Protein AF-A0A200Q5Q4-F1 (afdb_monomer_lite)

Secondary structure (DSSP, 8-state):
-------PPEE-SSEEEEEEEGGGB-TTS--EEEEETTTTEEEEEEEBTT-S-EEEEEEEPPTTB-SSSPPEEEEETTEEEEEEEBP------------

pLDDT: mean 81.02, std 17.27, range [35.97, 95.94]

Radius of gyration: 17.2 Å; chains: 1; bounding box: 57×31×46 Å

Structure (mmCIF, N/CA/C/O backbone):
data_AF-A0A200Q5Q4-F1
#
_entry.id   AF-A0A200Q5Q4-F1
#
loop_
_atom_site.group_PDB
_atom_site.id
_atom_site.type_symbol
_atom_site.label_atom_id
_atom_site.label_alt_id
_atom_site.label_comp_id
_atom_site.label_asym_id
_atom_site.label_entity_id
_atom_site.label_seq_id
_atom_site.pdbx_PDB_ins_code
_atom_site.Cartn_x
_atom_site.Cartn_y
_atom_site.Cartn_z
_atom_site.occupancy
_atom_site.B_iso_or_equiv
_atom_site.auth_seq_id
_atom_site.auth_comp_id
_atom_site.auth_asym_id
_atom_site.auth_atom_id
_atom_site.pdbx_PDB_model_num
ATOM 1 N N . MET A 1 1 ? 10.599 23.885 -9.512 1.00 36.50 1 MET A N 1
ATOM 2 C CA . MET A 1 1 ? 10.521 22.906 -8.407 1.00 36.50 1 MET A CA 1
ATOM 3 C C . MET A 1 1 ? 9.055 22.525 -8.286 1.00 36.50 1 MET A C 1
ATOM 5 O O . MET A 1 1 ? 8.258 23.398 -7.976 1.00 36.50 1 MET A O 1
ATOM 9 N N . ALA A 1 2 ? 8.665 21.319 -8.702 1.00 35.97 2 ALA A N 1
ATOM 10 C CA . ALA A 1 2 ? 7.259 20.916 -8.720 1.00 35.97 2 ALA A CA 1
ATOM 11 C C . ALA A 1 2 ? 6.897 20.294 -7.366 1.00 35.97 2 ALA A C 1
ATOM 13 O O . ALA A 1 2 ? 7.450 19.257 -7.003 1.00 35.97 2 ALA A O 1
ATOM 14 N N . ASN A 1 3 ? 5.997 20.945 -6.627 1.00 38.19 3 ASN A N 1
ATOM 15 C CA . ASN A 1 3 ? 5.376 20.378 -5.436 1.00 38.19 3 ASN A CA 1
ATOM 16 C C . ASN A 1 3 ? 4.586 19.134 -5.855 1.00 38.19 3 ASN A C 1
ATOM 18 O O . ASN A 1 3 ? 3.578 19.244 -6.551 1.00 38.19 3 ASN A O 1
ATOM 22 N N . GLN A 1 4 ? 5.050 17.954 -5.444 1.00 41.00 4 GLN A N 1
ATOM 23 C CA . GLN A 1 4 ? 4.233 16.748 -5.486 1.00 41.00 4 GLN A CA 1
ATOM 24 C C . GLN A 1 4 ? 3.138 16.910 -4.436 1.00 41.00 4 GLN A C 1
ATOM 26 O O . GLN A 1 4 ? 3.368 16.763 -3.240 1.00 41.00 4 GLN A O 1
ATOM 31 N N . GLN A 1 5 ? 1.957 17.300 -4.899 1.00 43.91 5 GLN A N 1
ATOM 32 C CA . GLN A 1 5 ? 0.755 17.341 -4.087 1.00 43.91 5 GLN A CA 1
ATOM 33 C C . GLN A 1 5 ? 0.449 15.900 -3.643 1.00 43.91 5 GLN A C 1
ATOM 35 O O . GLN A 1 5 ? 0.385 15.022 -4.509 1.00 43.91 5 GLN A O 1
ATOM 40 N N . PRO A 1 6 ? 0.325 15.613 -2.334 1.00 46.72 6 PRO A N 1
ATOM 41 C CA . PRO A 1 6 ? 0.036 14.262 -1.879 1.00 46.72 6 PRO A CA 1
ATOM 42 C C . PRO A 1 6 ? -1.312 13.838 -2.461 1.00 46.72 6 PRO A C 1
ATOM 44 O O . PRO A 1 6 ? -2.302 14.568 -2.353 1.00 46.72 6 PRO A O 1
ATOM 47 N N . SER A 1 7 ? -1.337 12.684 -3.129 1.00 54.78 7 SER A N 1
ATOM 48 C CA . SER A 1 7 ? -2.565 12.095 -3.647 1.00 54.78 7 SER A CA 1
ATOM 49 C C . SER A 1 7 ? -3.514 11.881 -2.473 1.00 54.78 7 SER A C 1
ATOM 51 O O . SER A 1 7 ? -3.255 11.081 -1.576 1.00 54.78 7 SER A O 1
ATOM 53 N N . THR A 1 8 ? -4.590 12.666 -2.443 1.00 54.47 8 THR A N 1
ATOM 54 C CA . THR A 1 8 ? -5.626 12.567 -1.417 1.00 54.47 8 THR A CA 1
ATOM 55 C C . THR A 1 8 ? -6.172 11.140 -1.452 1.00 54.47 8 THR A C 1
ATOM 57 O O . THR A 1 8 ? -6.551 10.686 -2.536 1.00 54.47 8 THR A O 1
ATOM 60 N N . PRO A 1 9 ? -6.186 10.401 -0.329 1.00 55.31 9 PRO A N 1
ATOM 61 C CA . PRO A 1 9 ? -6.711 9.044 -0.332 1.00 55.31 9 PRO A CA 1
ATOM 62 C C . PRO A 1 9 ? -8.165 9.075 -0.802 1.00 55.31 9 PRO A C 1
ATOM 64 O O . PRO A 1 9 ? -8.951 9.912 -0.357 1.00 55.31 9 PRO A O 1
ATOM 67 N N . LEU A 1 10 ? -8.547 8.171 -1.703 1.00 61.25 10 LEU A N 1
ATOM 68 C CA . LEU A 1 10 ? -9.954 8.010 -2.060 1.00 61.25 10 LEU A CA 1
ATOM 69 C C . LEU A 1 10 ? -10.653 7.361 -0.858 1.00 61.25 10 LEU A C 1
ATOM 71 O O . LEU A 1 10 ? -10.311 6.249 -0.445 1.00 61.25 10 LEU A O 1
ATOM 75 N N . HIS A 1 11 ? -11.605 8.077 -0.257 1.00 53.22 11 HIS A N 1
ATOM 76 C CA . HIS A 1 11 ? -12.383 7.579 0.876 1.00 53.22 11 HIS A CA 1
ATOM 77 C C . HIS A 1 11 ? -13.396 6.540 0.376 1.00 53.22 11 HIS A C 1
ATOM 79 O O . HIS A 1 11 ? -14.512 6.882 -0.013 1.00 53.22 11 HIS A O 1
ATOM 85 N N . GLY A 1 12 ? -13.036 5.259 0.433 1.00 60.50 12 GLY A N 1
ATOM 86 C CA . GLY A 1 12 ? -14.016 4.179 0.384 1.00 60.50 12 GLY A CA 1
ATOM 87 C C . GLY A 1 12 ? -14.886 4.202 1.644 1.00 60.50 12 GLY A C 1
ATOM 88 O O . GLY A 1 12 ? -14.464 4.685 2.701 1.00 60.50 12 GLY A O 1
ATOM 89 N N . THR A 1 13 ? -16.106 3.667 1.575 1.00 71.88 13 THR A N 1
ATOM 90 C CA . THR A 1 13 ? -17.027 3.634 2.729 1.00 71.88 13 THR A CA 1
ATOM 91 C C . THR A 1 13 ? -16.370 3.010 3.967 1.00 71.88 13 THR A C 1
ATOM 93 O O . THR A 1 13 ? -16.530 3.535 5.063 1.00 71.88 13 THR A O 1
ATOM 96 N N . ASN A 1 14 ? -15.535 1.978 3.779 1.00 85.25 14 ASN A N 1
ATOM 97 C CA . ASN A 1 14 ? -14.900 1.214 4.862 1.00 85.25 14 ASN A CA 1
ATOM 98 C C . ASN A 1 14 ? -13.364 1.128 4.758 1.00 85.25 14 ASN A C 1
ATOM 100 O O . ASN A 1 14 ? -12.739 0.384 5.515 1.00 85.25 14 ASN A O 1
ATOM 104 N N . SER A 1 15 ? -12.742 1.847 3.822 1.00 89.50 15 SER A N 1
ATOM 105 C CA . SER A 1 15 ? -11.294 1.793 3.596 1.00 89.50 15 SER A CA 1
ATOM 106 C C . SER A 1 15 ? -10.731 3.106 3.058 1.00 89.50 15 SER A C 1
ATOM 108 O O . SER A 1 15 ? -11.454 3.941 2.512 1.00 89.50 15 SER A O 1
ATOM 110 N N . TYR A 1 16 ? -9.429 3.277 3.236 1.00 91.56 16 TYR A N 1
ATOM 111 C CA . TYR A 1 16 ? -8.603 4.257 2.548 1.00 91.56 16 TYR A CA 1
ATOM 112 C C . TYR A 1 16 ? -7.897 3.570 1.387 1.00 91.56 16 TYR A C 1
ATOM 114 O O . TYR A 1 16 ? -7.300 2.508 1.576 1.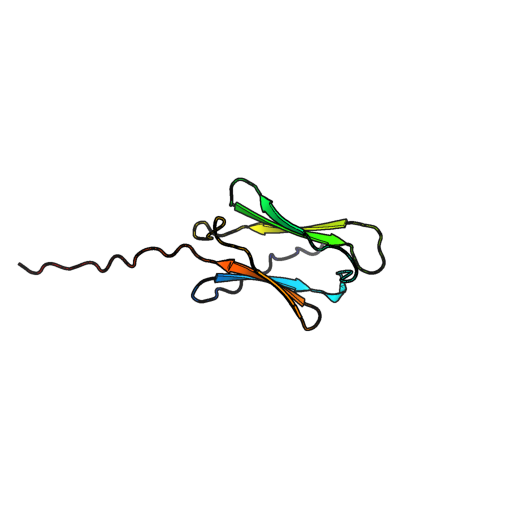00 91.56 16 TYR A O 1
ATOM 122 N N . VAL A 1 17 ? -7.988 4.164 0.197 1.00 92.31 17 VAL A N 1
ATOM 123 C CA . VAL A 1 17 ? -7.343 3.648 -1.012 1.00 92.31 17 VAL A CA 1
ATOM 124 C C . VAL A 1 17 ? -6.237 4.603 -1.445 1.00 92.31 17 VAL A C 1
ATOM 126 O O . VAL A 1 17 ? -6.477 5.798 -1.636 1.00 92.31 17 VAL A O 1
ATOM 129 N N . PHE A 1 18 ? -5.041 4.050 -1.617 1.00 91.94 18 PHE A N 1
ATOM 130 C CA . PHE A 1 18 ? -3.838 4.730 -2.080 1.00 91.94 18 PHE A CA 1
ATOM 131 C C . PHE A 1 18 ? -3.436 4.151 -3.431 1.00 91.94 18 PHE A C 1
ATOM 133 O O . PHE A 1 18 ? -3.454 2.933 -3.617 1.00 91.94 18 PHE A O 1
ATOM 140 N N . THR A 1 19 ? -3.064 5.014 -4.371 1.00 91.44 19 THR A N 1
ATOM 141 C CA . THR A 1 19 ? -2.638 4.595 -5.706 1.00 91.44 19 THR A CA 1
ATOM 142 C C . THR A 1 19 ? -1.224 5.065 -6.004 1.00 91.44 19 THR A C 1
ATOM 144 O O . THR A 1 19 ? -0.800 6.164 -5.632 1.00 91.44 19 THR A O 1
ATOM 147 N N . VAL A 1 20 ? -0.475 4.209 -6.691 1.00 90.06 20 VAL A N 1
ATOM 148 C CA . VAL A 1 20 ? 0.840 4.527 -7.240 1.00 90.06 20 VAL A CA 1
ATOM 149 C C . VAL A 1 20 ? 0.825 4.201 -8.725 1.00 90.06 20 VAL A C 1
ATOM 151 O O . VAL A 1 20 ? 0.512 3.080 -9.119 1.00 90.06 20 VAL A O 1
ATOM 154 N N . GLU A 1 21 ? 1.187 5.184 -9.549 1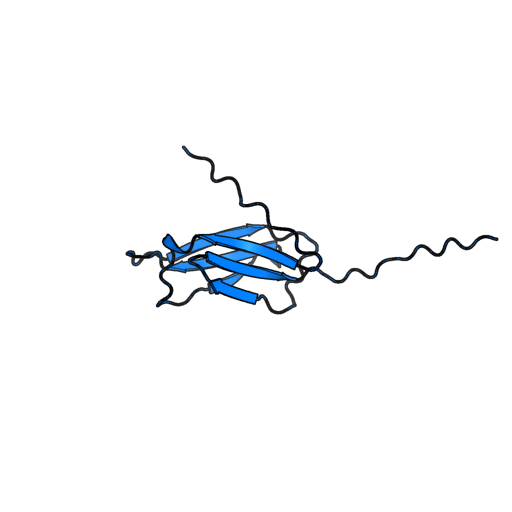.00 89.50 21 GLU A N 1
ATOM 155 C CA . GLU A 1 21 ? 1.315 4.994 -10.991 1.00 89.50 21 GLU A CA 1
ATOM 156 C C . GLU A 1 21 ? 2.359 3.909 -11.304 1.00 89.50 21 GLU A C 1
ATOM 158 O O . GLU A 1 21 ? 3.536 4.006 -10.944 1.00 89.50 21 GLU A O 1
ATOM 163 N N . GLY A 1 22 ? 1.910 2.864 -11.988 1.00 82.81 22 GLY A N 1
ATOM 164 C CA . GLY A 1 22 ? 2.661 1.647 -12.265 1.00 82.81 22 GLY A CA 1
ATOM 165 C C . GLY A 1 22 ? 3.625 1.738 -13.436 1.00 82.81 22 GLY A C 1
ATOM 166 O O . GLY A 1 22 ? 4.451 0.844 -13.574 1.00 82.81 22 GLY A O 1
ATOM 167 N N . SER A 1 23 ? 3.586 2.808 -14.238 1.00 82.44 23 SER A N 1
ATOM 168 C CA . SER A 1 23 ? 4.572 3.069 -15.305 1.00 82.44 23 SER A CA 1
ATOM 169 C C . SER A 1 23 ? 6.011 3.137 -14.772 1.00 82.44 23 SER A C 1
ATOM 171 O O . SER A 1 23 ? 6.971 2.858 -15.491 1.00 82.44 23 SER A O 1
ATOM 173 N N . SER A 1 24 ? 6.147 3.485 -13.491 1.00 79.44 24 SER A N 1
ATOM 174 C CA . SER A 1 24 ? 7.416 3.608 -12.781 1.00 79.44 24 SER A CA 1
ATOM 175 C C . SER A 1 24 ? 7.805 2.362 -11.986 1.00 79.44 24 SER A C 1
ATOM 177 O O . SER A 1 24 ? 8.888 2.371 -11.408 1.00 79.44 24 SER A O 1
ATOM 179 N N . ILE A 1 25 ? 6.959 1.331 -11.908 1.00 86.69 25 ILE A N 1
ATOM 180 C CA . ILE A 1 25 ? 7.161 0.163 -11.038 1.00 86.69 25 ILE A CA 1
ATOM 181 C C . ILE A 1 25 ? 7.647 -1.023 -11.876 1.00 86.69 25 ILE A C 1
ATOM 183 O O . ILE A 1 25 ? 7.016 -1.379 -12.870 1.00 86.69 25 ILE A O 1
ATOM 187 N N . ASP A 1 26 ? 8.742 -1.652 -11.456 1.00 88.06 26 ASP A N 1
ATOM 188 C CA . ASP A 1 26 ? 9.135 -2.967 -11.959 1.00 88.06 26 ASP A CA 1
ATOM 189 C C . ASP A 1 26 ? 8.345 -4.058 -11.222 1.00 88.06 26 ASP A C 1
ATOM 191 O O . ASP A 1 26 ? 8.620 -4.371 -10.066 1.00 88.06 26 ASP A O 1
ATOM 195 N N . VAL A 1 27 ? 7.327 -4.610 -11.884 1.00 84.69 27 VAL A N 1
ATOM 196 C CA . VAL A 1 27 ? 6.435 -5.634 -11.310 1.00 84.69 27 VAL A CA 1
ATOM 197 C C . VAL A 1 27 ? 6.996 -7.052 -11.381 1.00 84.69 27 VAL A C 1
ATOM 199 O O . VAL A 1 27 ? 6.358 -7.978 -10.885 1.00 84.69 27 VAL A O 1
ATOM 202 N N . SER A 1 28 ? 8.160 -7.243 -12.012 1.00 84.69 28 SER A N 1
ATOM 203 C CA . SER A 1 28 ? 8.862 -8.532 -11.975 1.00 84.69 28 SER A CA 1
ATOM 204 C C . SER A 1 28 ? 9.573 -8.774 -10.640 1.00 84.69 28 SER A C 1
ATOM 206 O O . SER A 1 28 ? 10.013 -9.886 -10.358 1.00 84.69 28 SER A O 1
ATOM 208 N N . GLU A 1 29 ? 9.643 -7.736 -9.810 1.00 88.56 29 GLU A N 1
ATOM 209 C CA . GLU A 1 29 ? 10.356 -7.699 -8.545 1.00 88.56 29 GLU A CA 1
ATOM 210 C C . GLU A 1 29 ? 9.391 -7.530 -7.369 1.00 88.56 29 GLU A C 1
ATOM 212 O O . GLU A 1 29 ? 8.198 -7.253 -7.519 1.00 88.56 29 GLU A O 1
ATOM 217 N N . TYR A 1 30 ? 9.927 -7.698 -6.164 1.00 87.62 30 TYR A N 1
ATOM 218 C CA . TYR A 1 30 ? 9.155 -7.554 -4.938 1.00 87.62 30 TYR A CA 1
ATOM 219 C C . TYR A 1 30 ? 8.655 -6.112 -4.730 1.00 87.62 30 TYR A C 1
ATOM 221 O O . TYR A 1 30 ? 9.415 -5.147 -4.838 1.00 87.62 30 TYR A O 1
ATOM 229 N N . ILE A 1 31 ? 7.378 -5.983 -4.357 1.00 92.44 31 ILE A N 1
ATOM 230 C CA . ILE A 1 31 ? 6.764 -4.738 -3.884 1.00 92.44 31 ILE A CA 1
ATOM 231 C C . ILE A 1 31 ? 6.533 -4.879 -2.379 1.00 92.44 31 ILE A C 1
ATOM 233 O O . ILE A 1 31 ? 5.782 -5.750 -1.940 1.00 92.44 31 ILE A O 1
ATOM 237 N N . GLY A 1 32 ? 7.167 -4.013 -1.594 1.00 93.19 32 GLY A N 1
ATOM 238 C CA . GLY A 1 32 ? 6.990 -3.937 -0.152 1.00 93.19 32 GLY A CA 1
ATOM 239 C C . GLY A 1 32 ? 5.854 -2.997 0.226 1.00 93.19 32 GLY A C 1
ATOM 240 O O . GLY A 1 32 ? 5.765 -1.876 -0.272 1.00 93.19 32 GLY A O 1
ATOM 241 N N . VAL A 1 33 ? 4.992 -3.449 1.133 1.00 94.31 33 VAL A N 1
ATOM 242 C CA . VAL A 1 33 ? 3.963 -2.618 1.762 1.00 94.31 33 VAL A CA 1
ATOM 243 C C . VAL A 1 33 ? 4.061 -2.813 3.267 1.00 94.31 33 VAL A C 1
ATOM 245 O O . VAL A 1 33 ? 3.913 -3.933 3.759 1.00 94.31 33 VAL A O 1
ATOM 248 N N . SER A 1 34 ? 4.327 -1.733 3.990 1.00 94.00 34 SER A N 1
ATOM 249 C CA . SER A 1 34 ? 4.531 -1.738 5.439 1.00 94.00 34 SER A CA 1
ATOM 250 C C . SER A 1 34 ? 3.848 -0.538 6.085 1.00 94.00 34 SER A C 1
ATOM 252 O O . SER A 1 34 ? 3.496 0.445 5.430 1.00 94.00 34 SER A O 1
ATOM 254 N N . VAL A 1 35 ? 3.642 -0.634 7.397 1.00 94.06 35 VAL A N 1
ATOM 255 C CA . VAL A 1 35 ? 3.185 0.487 8.214 1.00 94.06 35 VAL A CA 1
ATOM 256 C C . VAL A 1 35 ? 4.274 0.836 9.211 1.00 94.06 35 VAL A C 1
ATOM 258 O O . VAL A 1 35 ? 4.739 -0.022 9.958 1.00 94.06 35 VAL A O 1
ATOM 261 N N . GLU A 1 36 ? 4.658 2.103 9.217 1.00 92.00 36 GLU A N 1
ATOM 262 C CA . GLU A 1 36 ? 5.699 2.657 10.070 1.00 92.00 36 GLU A CA 1
ATOM 263 C C . GLU A 1 36 ? 5.121 3.629 11.109 1.00 92.00 36 GLU A C 1
ATOM 265 O O . GLU A 1 36 ? 3.909 3.878 11.184 1.00 92.00 36 GLU A O 1
ATOM 270 N N . ASP A 1 37 ? 6.012 4.180 11.937 1.00 89.31 37 ASP A N 1
ATOM 271 C CA . ASP A 1 37 ? 5.726 5.274 12.870 1.00 89.31 37 ASP A CA 1
ATOM 272 C C . ASP A 1 37 ? 4.562 4.979 13.833 1.00 89.31 37 ASP A C 1
ATOM 274 O O . ASP A 1 37 ? 3.760 5.852 14.180 1.00 89.31 37 ASP A O 1
ATOM 278 N N . GLY A 1 38 ? 4.462 3.718 14.267 1.00 84.06 38 GLY A N 1
ATOM 279 C CA . GLY A 1 38 ? 3.438 3.259 15.206 1.00 84.06 38 GLY A CA 1
ATOM 280 C C . GLY A 1 38 ? 2.024 3.279 14.626 1.00 84.06 38 GLY A C 1
ATOM 281 O O . GLY A 1 38 ? 1.080 3.567 15.358 1.00 84.06 38 GLY A O 1
ATOM 282 N N . GLY A 1 39 ? 1.873 3.025 13.323 1.00 86.00 39 GLY A N 1
ATOM 283 C CA . GLY A 1 39 ? 0.560 2.955 12.676 1.00 86.00 39 GLY A CA 1
ATOM 284 C C . GLY A 1 39 ? 0.187 4.187 11.850 1.00 86.00 39 GLY A C 1
ATOM 285 O O . GLY A 1 39 ? -0.940 4.287 11.373 1.00 86.00 39 GLY A O 1
ATOM 286 N N . LYS A 1 40 ? 1.097 5.155 11.710 1.00 90.50 40 LYS A N 1
ATOM 287 C CA . LYS A 1 40 ? 0.777 6.487 11.171 1.00 90.50 40 LYS A CA 1
ATOM 288 C C . LYS A 1 40 ? 1.179 6.681 9.723 1.00 90.50 40 LYS A C 1
ATOM 290 O O . LYS A 1 40 ? 0.666 7.594 9.081 1.00 90.50 40 LYS A O 1
ATOM 295 N N . VAL A 1 41 ? 2.093 5.866 9.211 1.00 94.88 41 VAL A N 1
ATOM 296 C CA . VAL A 1 41 ? 2.618 6.033 7.857 1.00 94.88 41 VAL A CA 1
ATOM 297 C C . VAL A 1 41 ? 2.520 4.717 7.114 1.00 94.88 41 VAL A C 1
ATOM 299 O O . VAL A 1 41 ? 3.058 3.712 7.561 1.00 94.88 41 VAL A O 1
ATOM 302 N N . LEU A 1 42 ? 1.843 4.729 5.971 1.00 95.38 42 LEU A N 1
ATOM 303 C CA . LEU A 1 42 ? 1.910 3.654 4.992 1.00 95.38 42 LEU A CA 1
ATOM 304 C C . LEU A 1 42 ? 3.134 3.892 4.113 1.00 95.38 42 LEU A C 1
ATOM 306 O O . LEU A 1 42 ? 3.213 4.916 3.428 1.00 95.38 42 LEU A O 1
ATOM 310 N N . GLU A 1 43 ? 4.064 2.946 4.105 1.00 95.94 43 GLU A N 1
ATOM 311 C CA . GLU A 1 43 ? 5.183 2.939 3.174 1.00 95.94 43 GLU A CA 1
ATOM 312 C C . GLU A 1 43 ? 4.947 1.892 2.080 1.00 95.94 43 GLU A C 1
ATOM 314 O O . GLU A 1 43 ? 4.599 0.739 2.339 1.00 95.94 43 GLU A O 1
ATOM 319 N N . ILE A 1 44 ? 5.134 2.319 0.834 1.00 94.94 44 ILE A N 1
ATOM 320 C CA . ILE A 1 44 ? 5.117 1.466 -0.349 1.00 94.94 44 ILE A CA 1
ATOM 321 C C . ILE A 1 44 ? 6.500 1.549 -0.987 1.00 94.94 44 ILE A C 1
ATOM 323 O O . ILE A 1 44 ? 6.862 2.593 -1.538 1.00 94.94 44 ILE A O 1
ATOM 327 N N . SER A 1 45 ? 7.258 0.460 -0.927 1.00 94.19 45 SER A N 1
ATOM 328 C CA . SER A 1 45 ? 8.602 0.352 -1.488 1.00 94.19 45 SER A CA 1
ATOM 329 C C . SER A 1 45 ? 8.610 -0.544 -2.721 1.00 94.19 45 SER A C 1
ATOM 331 O O . SER A 1 45 ? 8.007 -1.615 -2.755 1.00 94.19 45 SER A O 1
ATOM 333 N N . TYR A 1 46 ? 9.270 -0.092 -3.779 1.00 93.38 46 TYR A N 1
ATOM 334 C CA . TYR A 1 46 ? 9.351 -0.835 -5.031 1.00 93.38 46 TYR A CA 1
ATOM 335 C C . TYR A 1 46 ? 10.603 -0.458 -5.811 1.00 93.38 46 TYR A C 1
ATOM 337 O O . TYR A 1 46 ? 11.178 0.624 -5.648 1.00 93.38 46 TYR A O 1
ATOM 345 N N . ARG A 1 47 ? 11.010 -1.345 -6.713 1.00 92.62 47 ARG A N 1
ATOM 346 C CA . ARG A 1 47 ? 12.076 -1.059 -7.664 1.00 92.62 47 ARG A CA 1
ATOM 347 C C . ARG A 1 47 ? 11.535 -0.251 -8.840 1.00 92.62 47 ARG A C 1
ATOM 349 O O . ARG A 1 47 ? 10.470 -0.553 -9.383 1.00 92.62 47 ARG A O 1
ATOM 356 N N . ARG A 1 48 ? 12.259 0.796 -9.243 1.00 88.94 48 ARG A N 1
ATOM 357 C CA . ARG A 1 48 ? 11.854 1.611 -10.393 1.00 88.94 48 ARG A CA 1
ATOM 358 C C . ARG A 1 48 ? 12.108 0.861 -11.705 1.00 88.94 48 ARG A C 1
ATOM 360 O O . ARG A 1 48 ? 13.208 0.364 -11.926 1.00 88.94 48 ARG A O 1
ATOM 367 N N . HIS A 1 49 ? 11.129 0.869 -12.608 1.00 83.94 49 HIS A N 1
ATOM 368 C CA . HIS A 1 49 ? 11.271 0.309 -13.955 1.00 83.94 49 HIS A CA 1
ATOM 369 C C . HIS A 1 49 ? 12.470 0.941 -14.691 1.00 83.94 49 HIS A C 1
ATOM 371 O O . HIS A 1 49 ? 12.649 2.162 -14.667 1.00 83.94 49 HIS A O 1
ATOM 377 N N . ASN A 1 50 ? 13.309 0.112 -15.324 1.00 85.12 50 ASN A N 1
ATOM 378 C CA . ASN A 1 50 ? 14.582 0.501 -15.956 1.00 85.12 50 ASN A CA 1
ATOM 379 C C . ASN A 1 50 ? 15.643 1.085 -15.002 1.00 85.12 50 ASN A C 1
ATOM 381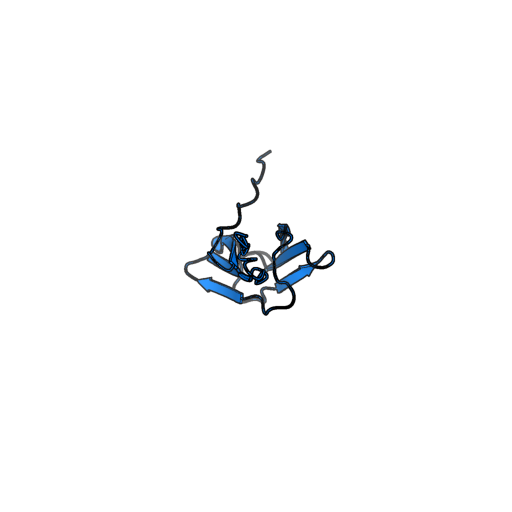 O O . ASN A 1 50 ? 16.559 1.786 -15.434 1.00 85.12 50 ASN A O 1
ATOM 385 N N . SER A 1 51 ? 15.547 0.804 -13.702 1.00 84.69 51 SER A N 1
ATOM 386 C CA . SER A 1 51 ? 16.556 1.190 -12.718 1.00 84.69 51 SER A CA 1
ATOM 387 C C . SER A 1 51 ? 16.821 0.060 -11.725 1.00 84.69 51 SER A C 1
ATOM 389 O O . SER A 1 51 ? 15.978 -0.795 -11.469 1.00 84.69 51 SER A O 1
ATOM 391 N N . TYR A 1 52 ? 18.012 0.054 -11.136 1.00 84.81 52 TYR A N 1
ATOM 392 C CA . TYR A 1 52 ? 18.330 -0.785 -9.975 1.00 84.81 52 TYR A CA 1
ATOM 393 C C . TYR A 1 52 ? 18.001 -0.077 -8.649 1.00 84.81 52 TYR A C 1
ATOM 395 O O . TYR A 1 52 ? 18.210 -0.641 -7.580 1.00 84.81 52 TYR A O 1
ATOM 403 N N . ALA A 1 53 ? 17.498 1.162 -8.703 1.00 89.25 53 ALA A N 1
ATOM 404 C CA . ALA A 1 53 ? 17.164 1.936 -7.519 1.00 89.25 53 ALA A CA 1
ATOM 405 C C . ALA A 1 53 ? 15.820 1.505 -6.912 1.00 89.25 53 ALA A C 1
ATOM 407 O O . ALA A 1 53 ? 14.800 1.419 -7.606 1.00 89.25 53 ALA A O 1
ATOM 408 N N . TRP A 1 54 ? 15.833 1.312 -5.595 1.00 91.75 54 TRP A N 1
ATOM 409 C CA . TRP A 1 54 ? 14.637 1.200 -4.770 1.00 91.75 54 TRP A CA 1
ATOM 410 C C . TRP A 1 54 ? 14.084 2.589 -4.461 1.00 91.75 54 TRP A C 1
ATOM 412 O O . TRP A 1 54 ? 14.838 3.527 -4.194 1.00 91.75 54 TRP A O 1
ATOM 422 N N . VAL A 1 55 ? 12.763 2.719 -4.516 1.00 91.81 55 VAL A N 1
ATOM 423 C CA . VAL A 1 55 ? 12.041 3.952 -4.214 1.00 91.81 55 VAL A CA 1
ATOM 424 C C . VAL A 1 55 ? 10.950 3.633 -3.205 1.00 91.81 55 VAL A C 1
ATOM 426 O O . VAL A 1 55 ? 10.229 2.651 -3.366 1.00 91.81 55 VAL A O 1
ATOM 429 N N . SER A 1 56 ? 10.806 4.499 -2.207 1.00 92.69 56 SER A N 1
ATOM 430 C CA . SER A 1 56 ? 9.709 4.450 -1.245 1.00 92.69 56 SER A CA 1
ATOM 431 C C . SER A 1 56 ? 8.760 5.622 -1.455 1.00 92.69 56 SER A C 1
ATOM 433 O O . SER A 1 56 ? 9.187 6.770 -1.606 1.00 92.69 56 SER A O 1
ATOM 435 N N . LYS A 1 57 ? 7.459 5.340 -1.424 1.00 92.81 57 LYS A N 1
ATOM 436 C CA . LYS A 1 57 ? 6.401 6.341 -1.280 1.00 92.81 57 LYS A CA 1
ATOM 437 C C . LYS A 1 57 ? 5.780 6.211 0.101 1.00 92.81 57 LYS A C 1
ATOM 439 O O . LYS A 1 57 ? 5.383 5.120 0.493 1.00 92.81 57 LYS A O 1
ATOM 444 N N . ARG A 1 58 ? 5.689 7.332 0.814 1.00 95.06 58 ARG A N 1
ATOM 445 C CA . ARG A 1 58 ? 5.117 7.414 2.162 1.00 95.06 58 ARG A CA 1
ATOM 446 C C . ARG A 1 58 ? 3.797 8.175 2.106 1.00 95.06 58 ARG A C 1
ATOM 448 O O . ARG A 1 58 ? 3.727 9.227 1.471 1.00 95.06 58 ARG A O 1
ATOM 455 N N . PHE A 1 59 ? 2.782 7.653 2.781 1.00 93.81 59 PHE A N 1
ATOM 456 C CA . PHE A 1 59 ? 1.464 8.268 2.905 1.00 93.81 59 PHE A CA 1
ATOM 457 C C . PHE A 1 59 ? 1.074 8.335 4.373 1.00 93.81 59 PHE A C 1
ATOM 459 O O . PHE A 1 59 ? 1.201 7.347 5.093 1.00 93.81 59 PHE A O 1
ATOM 466 N N . GLU A 1 60 ? 0.570 9.482 4.814 1.00 94.06 60 GLU A N 1
ATOM 467 C CA . GLU A 1 60 ? -0.002 9.592 6.152 1.00 94.06 60 GLU A CA 1
ATOM 468 C C . GLU A 1 60 ? -1.308 8.796 6.219 1.00 94.06 60 GLU A C 1
ATOM 470 O O . GLU A 1 60 ? -2.209 8.955 5.388 1.00 94.06 60 GLU A O 1
ATOM 475 N N . LEU A 1 61 ? -1.395 7.921 7.215 1.00 91.94 61 LEU A N 1
ATOM 476 C CA . LEU A 1 61 ? -2.605 7.191 7.533 1.00 91.94 61 LEU A CA 1
ATOM 477 C C . LEU A 1 61 ? -3.486 8.043 8.452 1.00 91.94 61 LEU A C 1
ATOM 479 O O . LEU A 1 61 ? -3.012 8.564 9.466 1.00 91.94 61 LEU A O 1
ATOM 483 N N . PRO A 1 62 ? -4.786 8.165 8.144 1.00 90.44 62 PRO A N 1
ATOM 484 C CA . PRO A 1 62 ? -5.737 8.780 9.057 1.00 90.44 62 PRO A CA 1
ATOM 485 C C . PRO A 1 62 ? -5.788 8.042 10.399 1.00 90.44 62 PRO A C 1
ATOM 487 O O . PRO A 1 62 ? -5.582 6.833 10.465 1.00 90.44 62 PRO A O 1
ATOM 490 N N . GLN A 1 63 ? -6.126 8.759 11.474 1.00 89.25 63 GLN A N 1
ATOM 491 C CA . GLN A 1 63 ? -6.150 8.202 12.837 1.00 89.25 63 GLN A CA 1
ATOM 492 C C . GLN A 1 63 ? -7.121 7.028 13.024 1.00 89.25 63 GLN A C 1
ATOM 494 O O . GLN A 1 63 ? -7.007 6.279 13.988 1.00 89.25 63 GLN A O 1
ATOM 499 N N . ASP A 1 64 ? -8.116 6.894 12.150 1.00 90.88 64 ASP A N 1
ATOM 500 C CA . ASP A 1 64 ? -9.072 5.792 12.154 1.00 90.88 64 ASP A CA 1
ATOM 501 C C . ASP A 1 64 ? -8.724 4.692 11.139 1.00 90.88 64 ASP A C 1
ATOM 503 O O . ASP A 1 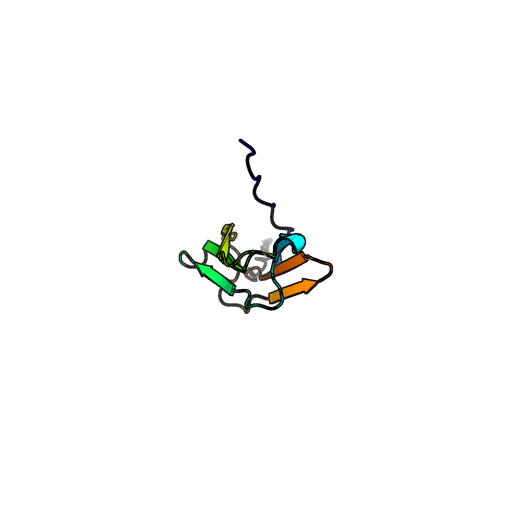64 ? -9.570 3.845 10.858 1.00 90.88 64 ASP A O 1
ATOM 507 N N . ALA A 1 65 ? -7.511 4.671 10.583 1.00 90.81 65 ALA A N 1
ATOM 508 C CA . ALA A 1 65 ? -7.011 3.530 9.828 1.00 90.81 65 ALA A CA 1
ATOM 509 C C . ALA A 1 65 ? -6.775 2.332 10.766 1.00 90.81 65 ALA A C 1
ATOM 511 O O . ALA A 1 65 ? -6.215 2.459 11.850 1.00 90.81 65 ALA A O 1
ATOM 512 N N . ASN A 1 66 ? -7.216 1.151 10.343 1.00 92.56 66 ASN A N 1
ATOM 513 C CA . ASN A 1 66 ? -7.020 -0.101 11.058 1.00 92.56 66 ASN A CA 1
ATOM 514 C C . ASN A 1 66 ? -5.754 -0.790 10.540 1.00 92.56 66 ASN A C 1
ATOM 516 O O . ASN A 1 66 ? -5.795 -1.473 9.514 1.00 92.56 66 ASN A O 1
ATOM 520 N N . THR A 1 67 ? -4.647 -0.598 11.253 1.00 90.94 67 THR A N 1
ATOM 521 C CA . THR A 1 67 ? -3.330 -1.162 10.919 1.00 90.94 67 THR A CA 1
ATOM 522 C C . THR A 1 67 ? -3.129 -2.585 11.434 1.00 90.94 67 THR A C 1
ATOM 524 O O . THR A 1 67 ? -2.186 -3.246 11.016 1.00 90.94 67 THR A O 1
ATOM 527 N N . ASP A 1 68 ? -4.022 -3.067 12.302 1.00 89.88 68 ASP A N 1
ATOM 528 C CA . ASP A 1 68 ? -4.006 -4.442 12.819 1.00 89.88 68 ASP A CA 1
ATOM 529 C C . ASP A 1 68 ? -4.708 -5.423 11.865 1.00 89.88 68 ASP A C 1
ATOM 531 O O . ASP A 1 68 ? -4.537 -6.640 11.950 1.00 89.88 68 ASP A O 1
ATOM 535 N N . ALA A 1 69 ? -5.524 -4.906 10.942 1.00 90.00 69 ALA A N 1
ATOM 536 C CA . ALA A 1 69 ? -6.146 -5.699 9.894 1.00 90.00 69 ALA A CA 1
ATOM 537 C C . ALA A 1 69 ? -5.198 -5.898 8.695 1.00 90.00 69 ALA A C 1
ATOM 539 O O . ALA A 1 69 ? -4.401 -5.012 8.385 1.00 90.00 69 ALA A O 1
ATOM 540 N N . PRO A 1 70 ? -5.337 -7.006 7.939 1.00 91.31 70 PRO A N 1
ATOM 541 C CA . PRO A 1 70 ? -4.549 -7.219 6.730 1.00 91.31 70 PRO A CA 1
ATOM 542 C C . PRO A 1 70 ? -4.709 -6.078 5.719 1.00 91.31 70 PRO A C 1
ATOM 544 O O . PRO A 1 70 ? -5.831 -5.727 5.330 1.00 91.31 70 PRO A O 1
ATOM 547 N N . ILE A 1 71 ? -3.578 -5.543 5.262 1.00 93.31 71 ILE A N 1
ATOM 548 C CA . ILE A 1 71 ? -3.506 -4.575 4.166 1.00 93.31 71 ILE A CA 1
ATOM 549 C C . ILE A 1 71 ? -3.612 -5.336 2.848 1.00 93.31 71 ILE A C 1
ATOM 551 O O . ILE A 1 71 ? -2.989 -6.380 2.666 1.00 93.31 71 ILE A O 1
ATOM 555 N N . SER A 1 72 ? -4.427 -4.827 1.929 1.00 93.19 72 SER A N 1
ATOM 556 C CA . SER A 1 72 ? -4.590 -5.419 0.599 1.00 93.19 72 SER A CA 1
ATOM 557 C C . SER A 1 72 ? -3.846 -4.584 -0.433 1.00 93.19 72 SER A C 1
ATOM 559 O O . SER A 1 72 ? -3.994 -3.365 -0.445 1.00 93.19 72 SER A O 1
ATOM 561 N N . ALA A 1 73 ? -3.086 -5.229 -1.314 1.00 92.69 73 ALA A N 1
ATOM 562 C CA . ALA A 1 73 ? -2.384 -4.581 -2.416 1.00 92.69 73 ALA A CA 1
ATOM 563 C C . ALA A 1 73 ? -2.634 -5.355 -3.714 1.00 92.69 73 ALA A C 1
ATOM 565 O O . ALA A 1 73 ? -2.535 -6.582 -3.736 1.00 92.69 73 ALA A O 1
ATOM 566 N N . VAL A 1 74 ? -2.982 -4.645 -4.784 1.00 92.31 74 VAL A N 1
ATOM 567 C CA . VAL A 1 74 ? -3.265 -5.224 -6.101 1.00 92.31 74 VAL A CA 1
ATOM 568 C C . VAL A 1 74 ? -2.637 -4.342 -7.169 1.00 92.31 74 VAL A C 1
ATOM 570 O O . VAL A 1 74 ? -2.843 -3.132 -7.170 1.00 92.31 74 VAL A O 1
ATOM 573 N N . TYR A 1 75 ? -1.896 -4.947 -8.096 1.00 90.56 75 TYR A N 1
ATOM 574 C CA . TYR A 1 75 ? -1.435 -4.268 -9.302 1.00 90.56 75 TYR A CA 1
ATOM 575 C C . TYR A 1 75 ? -2.376 -4.590 -10.463 1.00 90.56 75 TYR A C 1
ATOM 577 O O . TYR A 1 75 ? -2.519 -5.751 -10.848 1.00 90.56 75 TYR A O 1
ATOM 585 N N . LEU A 1 76 ? -3.028 -3.572 -11.018 1.00 90.38 76 LEU A N 1
ATOM 586 C CA . LEU A 1 76 ? -3.978 -3.719 -12.118 1.00 90.38 76 LEU A CA 1
ATOM 587 C C . LEU A 1 76 ? -3.932 -2.477 -13.009 1.00 90.38 76 LEU A C 1
ATOM 589 O O . LEU A 1 76 ? -3.805 -1.366 -12.515 1.00 90.38 76 LEU A O 1
ATOM 593 N N . ASN A 1 77 ? -4.050 -2.650 -14.329 1.00 89.56 77 ASN A N 1
ATOM 594 C CA . ASN A 1 77 ? -4.141 -1.541 -15.292 1.00 89.56 77 ASN A CA 1
ATOM 595 C C . ASN A 1 77 ? -3.017 -0.493 -15.177 1.00 89.56 77 ASN A C 1
ATOM 597 O O . ASN A 1 77 ? -3.251 0.694 -15.374 1.00 89.56 77 ASN A O 1
ATOM 601 N N . LYS A 1 78 ? -1.781 -0.940 -14.913 1.00 88.88 78 LYS A N 1
ATOM 602 C CA . LYS A 1 78 ? -0.613 -0.069 -14.680 1.00 88.88 78 LYS A CA 1
A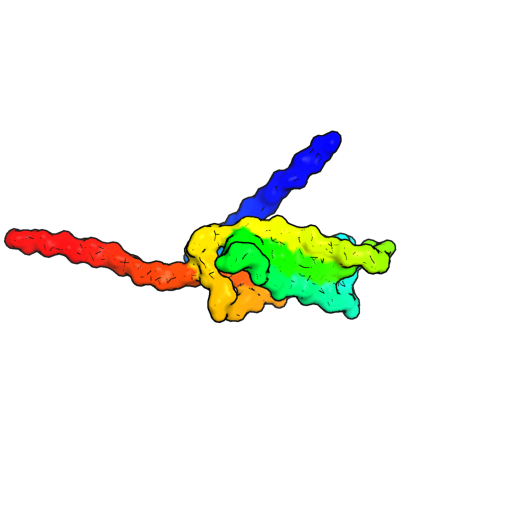TOM 603 C C . LYS A 1 78 ? -0.765 0.844 -13.462 1.00 88.88 78 LYS A C 1
ATOM 605 O O . LYS A 1 78 ? -0.168 1.915 -13.429 1.00 88.88 78 LYS A O 1
ATOM 610 N N . GLU A 1 79 ? -1.505 0.414 -12.452 1.00 92.06 79 GLU A N 1
ATOM 611 C CA . GLU A 1 79 ? -1.602 1.084 -11.162 1.00 92.06 79 GLU A CA 1
ATOM 612 C C . GLU A 1 79 ? -1.432 0.061 -10.042 1.00 92.06 79 GLU A C 1
ATOM 614 O O . GLU A 1 79 ? -1.997 -1.033 -10.079 1.00 92.06 79 GLU A O 1
ATOM 619 N N . LEU A 1 80 ? -0.647 0.424 -9.031 1.00 92.69 80 LEU A N 1
ATOM 620 C CA . LEU A 1 80 ? -0.636 -0.285 -7.762 1.00 92.69 80 LEU A CA 1
ATOM 621 C C . LEU A 1 80 ? -1.673 0.362 -6.851 1.00 92.69 80 LEU A C 1
ATOM 623 O O . LEU A 1 80 ? -1.572 1.546 -6.527 1.00 92.69 80 LEU A O 1
ATOM 627 N N . ILE A 1 81 ? -2.651 -0.429 -6.436 1.00 93.31 81 ILE A N 1
ATOM 628 C CA . ILE A 1 81 ? -3.753 -0.021 -5.576 1.00 93.31 81 ILE A CA 1
ATOM 629 C C . ILE A 1 81 ? -3.544 -0.682 -4.218 1.00 93.31 81 ILE A C 1
ATOM 631 O O . ILE A 1 81 ? -3.512 -1.909 -4.119 1.00 93.31 81 ILE A O 1
ATOM 635 N N . VAL A 1 82 ? -3.422 0.125 -3.168 1.00 94.31 82 VAL A N 1
ATOM 636 C CA . VAL A 1 82 ? -3.276 -0.337 -1.785 1.00 94.31 82 VAL A CA 1
ATOM 637 C C . VAL A 1 82 ? -4.480 0.123 -0.975 1.00 94.31 82 VAL A C 1
ATOM 639 O O . VAL A 1 82 ? -4.848 1.295 -1.001 1.00 94.31 82 VAL A O 1
ATOM 642 N N . SER A 1 83 ? -5.108 -0.805 -0.260 1.00 93.81 83 SER A N 1
ATOM 643 C CA . SER A 1 83 ? -6.294 -0.558 0.554 1.00 93.81 83 SER A CA 1
ATOM 644 C C . SER A 1 83 ? -6.023 -0.881 2.017 1.00 93.81 83 SER A C 1
ATOM 646 O O . SER A 1 83 ? -5.669 -2.012 2.362 1.00 93.81 83 SER A O 1
ATOM 648 N N . VAL A 1 84 ? -6.292 0.098 2.878 1.00 93.94 84 VAL A N 1
ATOM 649 C CA . VAL A 1 84 ? -6.217 -0.012 4.340 1.00 93.94 84 VAL A CA 1
ATOM 650 C C . VAL A 1 84 ? -7.623 0.140 4.908 1.00 93.94 84 VAL A C 1
ATOM 652 O O . VAL A 1 84 ? -8.346 1.068 4.549 1.00 93.94 84 VAL A O 1
ATOM 655 N N . LYS A 1 85 ? -8.060 -0.783 5.768 1.00 92.50 85 LYS A N 1
ATOM 656 C CA . LYS A 1 85 ? -9.409 -0.725 6.353 1.00 92.50 85 LYS A CA 1
ATOM 657 C C . LYS A 1 85 ? -9.531 0.443 7.328 1.00 92.50 85 LYS A C 1
ATOM 659 O O . LYS A 1 85 ? -8.552 0.851 7.939 1.00 92.50 85 LYS A O 1
ATOM 664 N N . LYS A 1 86 ? -10.748 0.946 7.514 1.00 90.81 86 LYS A N 1
ATOM 665 C CA . LYS A 1 86 ? -11.084 1.846 8.622 1.00 90.81 86 LYS A CA 1
ATOM 666 C C . LYS A 1 86 ? -11.377 1.027 9.880 1.00 90.81 86 LYS A C 1
ATOM 668 O O . LYS A 1 86 ? -11.845 -0.111 9.795 1.00 90.81 86 LYS A O 1
ATOM 673 N N . LEU A 1 87 ? -11.117 1.597 11.050 1.00 88.00 87 LEU A N 1
ATOM 674 C CA . LEU A 1 87 ? -11.583 1.063 12.321 1.00 88.00 87 LEU A CA 1
ATOM 675 C C . LEU A 1 87 ? -13.112 1.107 12.329 1.00 88.00 87 LEU A C 1
ATOM 677 O O . LEU A 1 87 ? -13.719 2.154 12.096 1.00 88.00 87 LEU A O 1
ATOM 681 N N . ASN A 1 88 ? -13.743 -0.028 12.626 1.00 76.12 88 ASN A N 1
ATOM 682 C CA . ASN A 1 88 ? -15.181 -0.080 12.858 1.00 76.12 88 ASN A CA 1
ATOM 683 C C . ASN A 1 88 ? -15.481 0.634 14.179 1.00 76.12 88 ASN A C 1
ATOM 685 O O . ASN A 1 88 ? -15.511 0.009 15.237 1.00 76.12 88 ASN A O 1
ATOM 689 N N . LYS A 1 89 ? -15.691 1.952 14.139 1.00 63.72 89 LYS A N 1
ATOM 690 C CA . LYS A 1 89 ? -16.231 2.662 15.298 1.00 63.72 89 LYS A CA 1
ATOM 691 C C . LYS A 1 89 ? -17.681 2.201 15.479 1.00 63.72 89 LYS A C 1
ATOM 693 O O . LYS A 1 89 ? -18.454 2.315 14.522 1.00 63.72 89 LYS A O 1
ATOM 698 N N . PRO A 1 90 ? -18.081 1.677 16.652 1.00 56.94 90 PRO A N 1
ATOM 699 C CA . PRO A 1 90 ? -19.492 1.445 16.912 1.00 56.94 90 PRO A CA 1
ATOM 700 C C . PRO A 1 90 ? -20.222 2.774 16.705 1.00 56.94 90 PRO A C 1
ATOM 702 O O . PRO A 1 90 ? -19.839 3.795 17.281 1.00 56.94 90 PRO A O 1
ATOM 705 N N . LYS A 1 91 ? -21.239 2.789 15.835 1.00 54.62 91 LYS A N 1
ATOM 706 C CA . LYS A 1 91 ? -22.126 3.946 15.708 1.00 54.62 91 LYS A CA 1
ATOM 707 C C . LYS A 1 91 ? -22.809 4.106 17.060 1.00 54.62 91 LYS A C 1
ATOM 709 O O . LYS A 1 91 ? -23.705 3.330 17.384 1.00 54.62 91 LYS A O 1
ATOM 714 N N . VAL A 1 92 ? -22.363 5.075 17.857 1.00 51.03 92 VAL A N 1
ATOM 715 C CA . VAL A 1 92 ? -23.082 5.482 19.062 1.00 51.03 92 VAL A CA 1
ATOM 716 C C . VAL A 1 92 ? -24.418 6.021 18.576 1.00 51.03 92 VAL A C 1
ATOM 718 O O . VAL A 1 92 ? -24.522 7.147 18.099 1.00 51.03 92 VAL A O 1
ATOM 721 N N . THR A 1 93 ? -25.432 5.166 18.608 1.00 52.34 93 THR A N 1
ATOM 722 C CA . THR A 1 93 ? -26.810 5.591 18.415 1.00 52.34 93 THR A CA 1
ATOM 723 C C . THR A 1 93 ? -27.159 6.269 19.727 1.00 52.34 93 THR A C 1
ATOM 725 O O . THR A 1 93 ? -27.311 5.588 20.739 1.00 52.34 93 THR A O 1
ATOM 728 N N . GLN A 1 94 ? -27.146 7.604 19.755 1.00 48.81 94 GLN A N 1
ATOM 729 C CA . GLN A 1 94 ? -27.656 8.351 20.901 1.00 48.81 94 GLN A CA 1
ATOM 730 C C . GLN A 1 94 ? -29.118 7.942 21.083 1.00 48.81 94 GLN A C 1
ATOM 732 O O . GLN A 1 94 ? -29.993 8.375 20.336 1.00 48.81 94 GLN A O 1
ATOM 737 N N . TYR A 1 95 ? -29.373 7.066 22.052 1.00 49.75 95 TYR A N 1
ATOM 738 C CA . TYR A 1 95 ? -30.707 6.890 22.592 1.00 49.75 95 TYR A CA 1
ATOM 739 C C . TYR A 1 95 ? -31.028 8.178 23.337 1.00 49.75 95 TYR A C 1
ATOM 741 O O . TYR A 1 95 ? -30.544 8.407 24.444 1.00 49.75 95 TYR A O 1
ATOM 749 N N . ILE A 1 96 ? -31.797 9.050 22.692 1.00 53.81 96 ILE A N 1
ATOM 750 C CA . ILE A 1 96 ? -32.457 10.149 23.380 1.00 53.81 96 ILE A CA 1
ATOM 751 C C . ILE A 1 96 ? -33.576 9.481 24.183 1.00 53.81 96 ILE A C 1
ATOM 753 O O . ILE A 1 96 ? -34.646 9.197 23.647 1.00 53.81 96 ILE A O 1
ATOM 757 N N . ALA A 1 97 ? -33.293 9.128 25.437 1.00 51.69 97 ALA A N 1
ATOM 758 C CA . ALA A 1 97 ? -34.344 8.787 26.381 1.00 51.69 97 ALA A CA 1
ATOM 759 C C . ALA A 1 97 ? -35.209 10.043 26.533 1.00 51.69 97 ALA A C 1
ATOM 761 O O . ALA A 1 97 ? -34.725 11.083 26.972 1.00 51.69 97 ALA A O 1
ATOM 762 N N . SER A 1 98 ? -36.442 9.970 26.041 1.00 55.97 98 SER A N 1
ATOM 763 C CA . SER A 1 98 ? -37.467 10.964 26.342 1.00 55.97 98 SER A CA 1
ATOM 764 C C . SER A 1 98 ? -38.118 10.507 27.646 1.00 55.97 98 SER A C 1
ATOM 766 O O . SER A 1 98 ? -38.576 9.364 27.6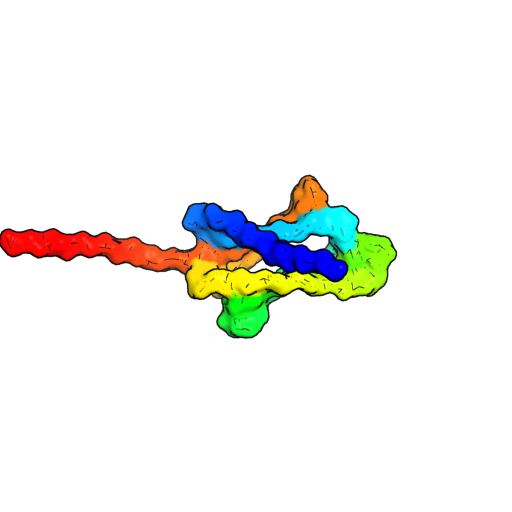96 1.00 55.97 98 SER A O 1
ATOM 768 N N . ASP A 1 99 ? -38.046 11.353 28.677 1.00 55.19 99 ASP A N 1
ATOM 769 C CA . ASP A 1 99 ? -38.760 11.201 29.957 1.00 55.19 99 ASP A CA 1
ATOM 770 C C . ASP A 1 99 ? -40.281 11.070 29.765 1.00 55.19 99 ASP A C 1
ATOM 772 O O . ASP A 1 99 ? -40.825 11.722 28.838 1.00 55.19 99 ASP A O 1
#

Organism: Macleaya cordata (NCBI:txid56857)

Sequence (99 aa):
MANQQPSTPLHGTNSYVFTVEGSSIDVSEYIGVSVEDGGKVLEISYRRHNSYAWVSKRFELPQDANTDAPISAVYLNKELIVSVKKLNKPKVTQYIASD

Foldseek 3Di:
DDPPDQDQFDDDVWKTKDKDQLQQADPVDDWDWDADDVRFKTKIWGHTVPDPDIDIDIDTDPPQFDRVDDWDWDQDPRMIMIITGGHPDPPPPPPPPDD